Protein AF-A0AAQ3W643-F1 (afdb_monomer_lite)

InterPro domains:
  IPR035901 GIY-YIG endonuclease superfamily [G3DSA:3.40.1440.10] (12-88)

Sequence (144 aa):
MPRKGEGGIKIEEKRYRKIYVLELGNKGFKYYVGHTSKTMENIFKEHLQGGRALTKNNQPIRIVEVSEIGLTGRAEADKLTTNKVIECMGEYGIENVRGGRFTSLNKSYHLQDVAYSIDYSKELDNNMAFLAPQLEKIRKQGRI

Foldseek 3Di:
DDDPDDPPDPPFQWAWKKWWWFAWPPPFAGIEIEMDRDDPVVVLVCLQVLVDVQSVVIHTPDIPDMGTPGTDGPVVRLVVSVVVQLVVCLVPNQRHYAYRPLHDPDSLVSLVVLVVVCVVVVVVVDDNVSNVVRNVVCVVVVSD

Secondary structure (DSSP, 8-state):
--------------EEEEEEEEEE--SS-SEEEEEESS-HHHHHHHHHTT-STTTTTS-EEEEEEEEEEEEE-HHHHHHHHHHHHHHHHHHH-TTTEEETTB--SSHHHHHHHHHHHHHHHHTTT-TTGGGHHHHHHHHHTT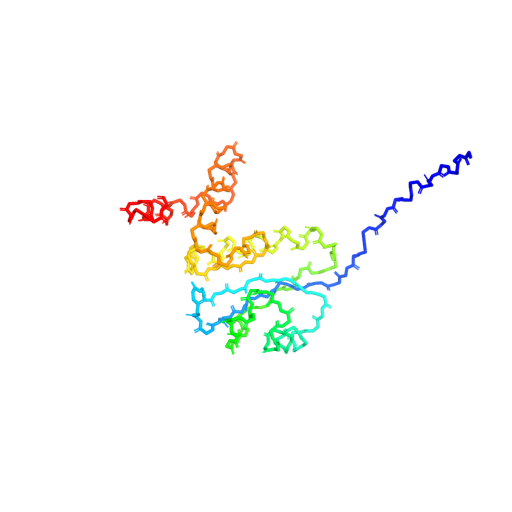--

Radius of gyration: 17.51 Å; chains: 1; bounding box: 54×44×39 Å

Structure (mmCIF, N/CA/C/O backbone):
data_AF-A0AAQ3W643-F1
#
_entry.id   AF-A0AAQ3W643-F1
#
loop_
_atom_site.group_PDB
_atom_site.id
_atom_site.type_symbol
_atom_site.label_atom_id
_atom_site.label_alt_id
_atom_site.label_comp_id
_atom_site.label_asym_id
_atom_site.label_entity_id
_atom_site.label_seq_id
_atom_site.pdbx_PDB_ins_code
_atom_site.Cartn_x
_atom_site.Cartn_y
_atom_site.Cartn_z
_atom_site.occupancy
_atom_site.B_iso_or_equiv
_atom_site.auth_seq_id
_atom_site.auth_comp_id
_atom_site.auth_asym_id
_atom_site.auth_atom_id
_atom_site.pdbx_PDB_model_num
ATOM 1 N N . MET A 1 1 ? 38.024 30.155 -8.892 1.00 38.09 1 MET A N 1
ATOM 2 C CA . MET A 1 1 ? 37.037 30.738 -9.829 1.00 38.09 1 MET A CA 1
ATOM 3 C C . MET A 1 1 ? 36.207 29.613 -10.439 1.00 38.09 1 MET A C 1
ATOM 5 O O . MET A 1 1 ? 36.781 28.568 -10.727 1.00 38.09 1 MET A O 1
ATOM 9 N N . PRO A 1 2 ? 34.875 29.760 -10.522 1.00 41.03 2 PRO A N 1
ATOM 10 C CA . PRO A 1 2 ? 33.945 28.640 -10.642 1.00 41.03 2 PRO A CA 1
ATOM 11 C C . PRO A 1 2 ? 33.830 28.142 -12.088 1.00 41.03 2 PRO A C 1
ATOM 13 O O . PRO A 1 2 ? 33.704 28.943 -13.012 1.00 41.03 2 PRO A O 1
ATOM 16 N N . ARG A 1 3 ? 33.790 26.818 -12.283 1.00 44.19 3 ARG A N 1
ATOM 17 C CA . ARG A 1 3 ? 33.176 26.232 -13.481 1.00 44.19 3 ARG A CA 1
ATOM 18 C C . ARG A 1 3 ? 31.682 26.121 -13.196 1.00 44.19 3 ARG A C 1
ATOM 20 O O . ARG A 1 3 ? 31.286 25.408 -12.278 1.00 44.19 3 ARG A O 1
ATOM 27 N N . LYS A 1 4 ? 30.874 26.897 -13.926 1.00 45.94 4 LYS A N 1
ATOM 28 C CA . LYS A 1 4 ? 29.411 26.802 -13.898 1.00 45.94 4 LYS A CA 1
ATOM 29 C C . LYS A 1 4 ? 29.031 25.354 -14.206 1.00 45.94 4 LYS A C 1
ATOM 31 O O . LYS A 1 4 ? 29.404 24.840 -15.255 1.00 45.94 4 LYS A O 1
ATOM 36 N N . GLY A 1 5 ? 28.345 24.713 -13.262 1.00 46.62 5 GLY A N 1
ATOM 37 C CA . GLY A 1 5 ? 27.749 23.404 -13.464 1.00 46.62 5 GLY A CA 1
ATOM 38 C C . GLY A 1 5 ? 26.755 23.489 -14.611 1.00 46.62 5 GLY A C 1
ATOM 39 O O . GLY A 1 5 ? 25.827 24.297 -14.577 1.00 46.62 5 GLY A O 1
ATOM 40 N N . GLU A 1 6 ? 26.985 22.681 -15.636 1.00 51.09 6 GLU A N 1
ATOM 41 C CA . GLU A 1 6 ? 25.998 22.426 -16.668 1.00 51.09 6 GLU A CA 1
ATOM 42 C C . GLU A 1 6 ? 24.776 21.816 -15.980 1.00 51.09 6 GLU A C 1
ATOM 44 O O . GLU A 1 6 ? 24.829 20.721 -15.414 1.00 51.09 6 GLU A O 1
ATOM 49 N N . GLY A 1 7 ? 23.680 22.574 -15.973 1.00 53.69 7 GLY A N 1
ATOM 50 C CA . GLY A 1 7 ? 22.357 22.084 -15.625 1.00 53.69 7 GLY A CA 1
ATOM 51 C C . GLY A 1 7 ? 21.921 21.075 -16.677 1.00 53.69 7 GLY A C 1
ATOM 52 O O . GLY A 1 7 ? 21.145 21.398 -17.570 1.00 53.69 7 GLY A O 1
ATOM 53 N N . GLY A 1 8 ? 22.460 19.860 -16.599 1.00 52.31 8 GLY A N 1
ATOM 54 C CA . GLY A 1 8 ? 21.987 18.740 -17.390 1.00 52.31 8 GLY A CA 1
ATOM 55 C C . GLY A 1 8 ? 20.537 18.466 -17.015 1.00 52.31 8 GLY A C 1
ATOM 56 O O . GLY A 1 8 ? 20.223 18.242 -15.844 1.00 52.31 8 GLY A O 1
ATOM 57 N N . ILE A 1 9 ? 19.649 18.492 -18.006 1.00 61.53 9 ILE A N 1
ATOM 58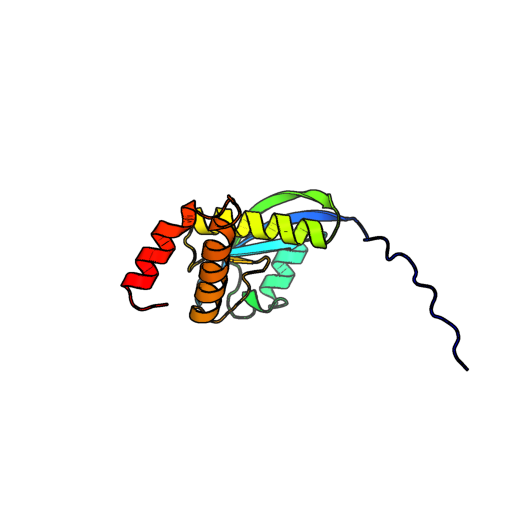 C CA . ILE A 1 9 ? 18.285 17.989 -17.862 1.00 61.53 9 ILE A CA 1
ATOM 59 C C . ILE A 1 9 ? 18.414 16.541 -17.377 1.00 61.53 9 ILE A C 1
ATOM 61 O O . ILE A 1 9 ? 18.875 15.672 -18.117 1.00 61.53 9 ILE A O 1
ATOM 65 N N . LYS A 1 10 ? 18.048 16.268 -16.119 1.00 61.59 10 LYS A N 1
ATOM 66 C CA . LYS A 1 10 ? 17.911 14.891 -15.637 1.00 61.59 10 LYS A CA 1
ATOM 67 C C . LYS A 1 10 ? 16.730 14.277 -16.376 1.00 61.59 10 LYS A C 1
ATOM 69 O O . LYS A 1 10 ? 15.583 14.500 -16.001 1.00 61.59 10 LYS A O 1
ATOM 74 N N . ILE A 1 11 ? 17.017 13.529 -17.436 1.00 67.38 11 ILE A N 1
ATOM 75 C CA . ILE A 1 11 ? 16.021 12.696 -18.104 1.00 67.38 11 ILE A CA 1
ATOM 76 C C . ILE A 1 11 ? 15.553 11.671 -17.066 1.00 67.38 11 ILE A C 1
ATOM 78 O O . ILE A 1 11 ? 16.357 10.893 -16.548 1.00 67.38 11 ILE A O 1
ATOM 82 N N . GLU A 1 12 ? 14.271 11.711 -16.704 1.00 74.25 12 GLU A N 1
ATOM 83 C CA . GLU A 1 12 ? 13.709 10.751 -15.759 1.00 74.25 12 GLU A CA 1
ATOM 84 C C . GLU A 1 12 ? 13.708 9.357 -16.404 1.00 74.25 12 GLU A C 1
ATOM 86 O O . GLU A 1 12 ? 13.040 9.118 -17.412 1.00 74.25 12 GLU A O 1
ATOM 91 N N . GLU A 1 13 ? 14.482 8.432 -15.834 1.00 87.50 13 GLU A N 1
ATOM 92 C CA . GLU A 1 13 ? 14.583 7.064 -16.334 1.00 87.50 13 GLU A CA 1
ATOM 93 C C . GLU A 1 13 ? 13.240 6.334 -16.161 1.00 87.50 13 GLU A C 1
ATOM 95 O O . GLU A 1 13 ? 12.791 6.056 -15.040 1.00 87.50 13 GLU A O 1
ATOM 100 N N . LYS A 1 14 ? 12.593 6.002 -17.283 1.00 93.94 14 LYS A N 1
ATOM 101 C CA . LYS A 1 14 ? 11.364 5.204 -17.292 1.00 93.94 14 LYS A CA 1
ATOM 102 C C . LYS A 1 14 ? 11.691 3.718 -17.213 1.00 93.94 14 LYS A C 1
ATOM 104 O O . LYS A 1 14 ? 12.629 3.241 -17.844 1.00 93.94 14 LYS A O 1
ATOM 109 N N . ARG A 1 15 ? 10.879 2.970 -16.467 1.00 95.38 15 ARG A N 1
ATOM 110 C CA . ARG A 1 15 ? 10.952 1.503 -16.386 1.00 95.38 15 ARG A CA 1
ATOM 111 C C . ARG A 1 15 ? 9.551 0.917 -16.431 1.00 95.38 15 ARG A C 1
ATOM 113 O O . ARG A 1 15 ? 8.606 1.583 -16.016 1.00 95.38 15 ARG A O 1
ATOM 120 N N . TYR A 1 16 ? 9.421 -0.321 -16.899 1.00 96.62 16 TYR A N 1
ATOM 121 C CA . TYR A 1 16 ? 8.192 -1.078 -16.675 1.00 96.62 16 TYR A CA 1
ATOM 122 C C . TYR A 1 16 ? 8.010 -1.279 -15.176 1.00 96.62 16 TYR A C 1
ATOM 124 O O . TYR A 1 16 ? 8.934 -1.726 -14.487 1.00 96.62 16 TYR A O 1
ATOM 132 N N . ARG A 1 17 ? 6.851 -0.870 -14.663 1.00 97.25 17 ARG A N 1
ATOM 133 C CA . ARG A 1 17 ? 6.544 -0.909 -13.237 1.00 97.25 17 ARG A CA 1
ATOM 134 C C . ARG A 1 17 ? 5.201 -1.567 -12.975 1.00 97.25 17 ARG A C 1
ATOM 136 O O . ARG A 1 17 ? 4.306 -1.561 -13.816 1.00 97.25 17 ARG A O 1
ATOM 143 N N . LYS A 1 18 ? 5.078 -2.076 -11.755 1.00 97.44 18 LYS A N 1
ATOM 144 C CA . LYS A 1 18 ? 3.873 -2.690 -11.199 1.00 97.44 18 LYS A CA 1
ATOM 145 C C . LYS A 1 18 ? 3.573 -2.061 -9.858 1.00 97.44 18 LYS A C 1
ATOM 147 O O . LYS A 1 18 ? 4.509 -1.783 -9.105 1.00 97.44 18 LYS A O 1
ATOM 152 N N . ILE A 1 19 ? 2.299 -1.892 -9.551 1.00 98.00 19 ILE A N 1
ATOM 153 C CA . ILE A 1 19 ? 1.810 -1.659 -8.196 1.00 98.00 19 ILE A CA 1
ATOM 154 C C . ILE A 1 19 ? 1.430 -3.012 -7.604 1.00 98.00 19 ILE A C 1
ATOM 156 O O . ILE A 1 19 ? 0.937 -3.886 -8.309 1.00 98.00 19 ILE A O 1
ATOM 160 N N . TYR A 1 20 ? 1.680 -3.200 -6.317 1.00 97.31 20 TYR A N 1
ATOM 161 C CA . TYR A 1 20 ? 1.319 -4.410 -5.597 1.00 97.31 20 TYR A CA 1
ATOM 162 C C . TYR A 1 20 ? 0.734 -4.079 -4.230 1.00 97.31 20 TYR A C 1
ATOM 164 O O . TYR A 1 20 ? 1.093 -3.071 -3.613 1.00 97.31 20 TYR A O 1
ATOM 172 N N . VAL A 1 21 ? -0.129 -4.971 -3.749 1.00 97.25 21 VAL A N 1
ATOM 173 C CA . VAL A 1 21 ? -0.723 -4.929 -2.412 1.00 97.25 21 VAL A CA 1
ATOM 174 C C . VAL A 1 21 ? -0.277 -6.171 -1.649 1.00 97.25 21 VAL A C 1
ATOM 176 O O . VAL A 1 21 ? -0.456 -7.294 -2.119 1.00 97.25 21 VAL A O 1
ATOM 179 N N . LEU A 1 22 ? 0.319 -5.980 -0.475 1.00 95.44 22 LEU A N 1
ATOM 180 C CA . LEU A 1 22 ? 0.690 -7.051 0.449 1.00 95.44 22 LEU A CA 1
ATOM 181 C C . LEU A 1 22 ? -0.275 -7.072 1.628 1.00 95.44 22 LEU A C 1
ATOM 183 O O . LEU A 1 22 ? -0.540 -6.026 2.218 1.00 95.44 22 LEU A O 1
ATOM 187 N N . GLU A 1 23 ? -0.720 -8.263 2.014 1.00 95.25 23 GLU A N 1
ATOM 188 C CA . GLU A 1 23 ? -1.331 -8.504 3.320 1.00 95.25 23 GLU A CA 1
ATOM 189 C C . GLU A 1 23 ? -0.223 -8.826 4.324 1.00 95.25 23 GLU A C 1
ATOM 191 O O . GLU A 1 23 ? 0.689 -9.595 4.019 1.00 95.25 23 GLU A O 1
ATOM 196 N N . LEU A 1 24 ? -0.280 -8.230 5.510 1.00 92.50 24 LEU A N 1
ATOM 197 C CA . LEU A 1 24 ? 0.730 -8.338 6.557 1.00 92.50 24 LEU A CA 1
ATOM 198 C C . LEU A 1 24 ? 0.177 -9.044 7.799 1.00 92.50 24 LEU A C 1
ATOM 200 O O . LEU A 1 24 ? -1.025 -9.034 8.051 1.00 92.50 24 LEU A O 1
ATOM 204 N N . GLY A 1 25 ? 1.081 -9.553 8.639 1.00 85.81 25 GLY A N 1
ATOM 205 C CA . GLY A 1 25 ? 0.796 -10.216 9.924 1.00 85.81 25 GLY A CA 1
ATOM 206 C C . GLY A 1 25 ? 0.047 -9.391 10.984 1.00 85.81 25 GLY A C 1
ATOM 207 O O . GLY A 1 25 ? -0.191 -9.887 12.080 1.00 85.81 25 GLY A O 1
ATOM 208 N N . ASN A 1 26 ? -0.332 -8.149 10.676 1.00 70.88 26 ASN A N 1
ATOM 209 C CA . ASN A 1 26 ? -1.147 -7.260 11.499 1.00 70.88 26 ASN A CA 1
ATOM 210 C C . ASN A 1 26 ? -0.527 -6.827 12.844 1.00 70.88 26 ASN A C 1
ATOM 212 O O . ASN A 1 26 ? -1.194 -6.804 13.879 1.00 70.88 26 ASN A O 1
ATOM 216 N N . LYS A 1 27 ? 0.734 -6.381 12.838 1.00 78.50 27 LYS A N 1
ATOM 217 C CA . LYS A 1 27 ? 1.331 -5.632 13.965 1.00 78.50 27 LYS A CA 1
ATOM 218 C C . LYS A 1 27 ? 1.108 -4.121 13.818 1.00 78.50 27 LYS A C 1
ATOM 220 O O . LYS A 1 27 ? 2.050 -3.344 13.698 1.00 78.50 27 LYS A O 1
ATOM 225 N N . GLY A 1 28 ? -0.164 -3.718 13.784 1.00 84.50 28 GLY A N 1
ATOM 226 C CA . GLY A 1 28 ? -0.612 -2.318 13.733 1.00 84.50 28 GLY A CA 1
ATOM 227 C C . GLY A 1 28 ? -1.332 -1.928 12.440 1.00 84.50 28 GLY A C 1
ATOM 228 O O . GLY A 1 28 ? -2.225 -1.085 12.476 1.00 84.50 28 GLY A O 1
ATOM 229 N N . PHE A 1 29 ? -0.986 -2.558 11.316 1.00 91.31 29 PHE A N 1
ATOM 230 C CA . PHE A 1 29 ? -1.697 -2.403 10.051 1.00 91.31 29 PHE A CA 1
ATOM 231 C C . PHE A 1 29 ? -1.678 -3.669 9.215 1.00 91.31 29 PHE A C 1
ATOM 233 O O . PHE A 1 29 ? -0.806 -4.520 9.394 1.00 91.31 29 PHE A O 1
ATOM 240 N N . LYS A 1 30 ? -2.644 -3.794 8.307 1.00 94.31 30 LYS A N 1
ATOM 241 C CA . LYS A 1 30 ? -2.898 -5.044 7.586 1.00 94.31 30 LYS A CA 1
ATOM 242 C C . LYS A 1 30 ? -2.400 -5.032 6.154 1.00 94.31 30 LYS A C 1
ATOM 244 O O . LYS A 1 30 ? -2.026 -6.088 5.666 1.00 94.31 30 LYS A O 1
ATOM 249 N N . TYR A 1 31 ? -2.356 -3.872 5.505 1.00 95.81 31 TYR A N 1
ATOM 250 C CA . TYR A 1 31 ? -2.050 -3.791 4.083 1.00 95.81 31 TYR A CA 1
ATOM 251 C C . TYR A 1 31 ? -0.941 -2.791 3.784 1.00 95.81 31 TYR A C 1
ATOM 253 O O . TYR A 1 31 ? -0.929 -1.671 4.302 1.00 95.81 31 TYR A O 1
ATOM 261 N N . TYR A 1 32 ? -0.018 -3.202 2.919 1.00 95.00 32 TYR A N 1
ATOM 262 C CA . TYR A 1 32 ? 1.007 -2.338 2.347 1.00 95.00 32 TYR A CA 1
ATOM 263 C C . TYR A 1 32 ? 0.848 -2.256 0.834 1.00 95.00 32 TYR A C 1
ATOM 265 O O . TYR A 1 32 ? 0.781 -3.287 0.171 1.00 95.00 32 TYR A O 1
ATOM 273 N N . VAL A 1 33 ? 0.851 -1.040 0.294 1.00 96.31 33 VAL A N 1
ATOM 274 C CA . VAL A 1 33 ? 0.821 -0.787 -1.148 1.00 96.31 33 VAL A CA 1
ATOM 275 C C . VAL A 1 33 ? 2.141 -0.155 -1.580 1.00 96.31 33 VAL A C 1
ATOM 277 O O . VAL A 1 33 ? 2.610 0.826 -0.994 1.00 96.31 33 VAL A O 1
ATOM 280 N N . GLY A 1 34 ? 2.751 -0.705 -2.622 1.00 95.06 34 GLY A N 1
ATOM 281 C CA . GLY A 1 34 ? 4.000 -0.193 -3.173 1.00 95.06 34 GLY A CA 1
ATOM 282 C C . GLY A 1 34 ? 4.084 -0.394 -4.675 1.00 95.06 34 GLY A C 1
ATOM 283 O O . GLY A 1 34 ? 3.268 -1.098 -5.261 1.00 95.06 34 GLY A O 1
ATOM 284 N N . HIS A 1 35 ? 5.105 0.195 -5.296 1.00 96.06 35 HIS A N 1
ATOM 285 C CA . HIS A 1 35 ? 5.462 -0.110 -6.680 1.00 96.06 35 HIS A CA 1
ATOM 286 C C . HIS A 1 35 ? 6.891 -0.617 -6.809 1.00 96.06 35 HIS A C 1
ATOM 288 O O . HIS A 1 35 ? 7.735 -0.463 -5.916 1.00 96.06 35 HIS A O 1
ATOM 294 N N . THR A 1 36 ? 7.148 -1.275 -7.932 1.00 95.31 36 THR A N 1
ATOM 295 C CA . THR A 1 36 ? 8.436 -1.878 -8.253 1.00 95.31 36 THR A CA 1
ATOM 296 C C . THR A 1 36 ? 8.645 -1.959 -9.758 1.00 95.31 36 THR A C 1
ATOM 298 O O . THR A 1 36 ? 7.684 -2.028 -10.514 1.00 95.31 36 THR A O 1
ATOM 301 N N . SER A 1 37 ? 9.907 -1.994 -10.180 1.00 95.31 37 SER A N 1
ATOM 302 C CA . SER A 1 37 ? 10.329 -2.444 -11.516 1.00 95.31 37 SER A CA 1
ATOM 303 C C . SER A 1 37 ? 11.002 -3.825 -11.500 1.00 95.31 37 SER A C 1
ATOM 305 O O . SER A 1 37 ? 11.455 -4.309 -12.532 1.00 95.31 37 SER A O 1
ATOM 307 N N . LYS A 1 38 ? 11.111 -4.452 -10.322 1.00 94.12 38 LYS A N 1
ATOM 308 C CA . LYS A 1 38 ? 11.634 -5.812 -10.124 1.00 94.12 38 LYS A CA 1
ATOM 309 C C . LYS A 1 38 ? 10.507 -6.843 -10.232 1.00 94.12 38 LYS A C 1
ATOM 311 O O . LYS A 1 38 ? 9.331 -6.488 -10.173 1.00 94.12 38 LYS A O 1
ATOM 316 N N . THR A 1 39 ? 10.870 -8.123 -10.312 1.00 93.62 39 THR A N 1
ATOM 317 C CA . THR A 1 39 ? 9.897 -9.222 -10.222 1.00 93.62 39 THR A CA 1
ATOM 318 C C . THR A 1 39 ? 9.221 -9.267 -8.850 1.00 93.62 39 THR A C 1
ATOM 320 O O . THR A 1 39 ? 9.758 -8.770 -7.850 1.00 93.62 39 THR A O 1
ATOM 323 N N . MET A 1 40 ? 8.034 -9.873 -8.803 1.00 93.31 40 MET A N 1
ATOM 324 C CA . MET A 1 40 ? 7.265 -9.984 -7.567 1.00 93.31 40 MET A CA 1
ATOM 325 C C . MET A 1 40 ? 7.919 -10.928 -6.557 1.00 93.31 40 MET A C 1
ATOM 327 O O . MET A 1 40 ? 7.857 -10.634 -5.364 1.00 93.31 40 MET A O 1
ATOM 331 N N . GLU A 1 41 ? 8.622 -11.983 -6.995 1.00 91.69 41 GLU A N 1
ATOM 332 C CA . GLU A 1 41 ? 9.355 -12.855 -6.065 1.00 91.69 41 GLU A CA 1
ATOM 333 C C . GLU A 1 41 ? 10.463 -12.085 -5.342 1.00 91.69 41 GLU A C 1
ATOM 335 O O . GLU A 1 41 ? 10.615 -12.204 -4.125 1.00 91.69 41 GLU A O 1
ATOM 340 N N . ASN A 1 42 ? 11.206 -11.245 -6.073 1.00 91.44 42 ASN A N 1
ATOM 341 C CA . ASN A 1 42 ? 12.284 -10.444 -5.497 1.00 91.44 42 ASN A CA 1
ATOM 342 C C . ASN A 1 42 ? 11.753 -9.450 -4.464 1.00 91.44 42 ASN A C 1
ATOM 344 O O . ASN A 1 42 ? 12.310 -9.337 -3.375 1.00 91.44 42 ASN A O 1
ATOM 348 N N . ILE A 1 43 ? 10.650 -8.765 -4.773 1.00 91.25 43 ILE A N 1
ATOM 349 C CA . ILE A 1 43 ? 10.022 -7.835 -3.832 1.00 91.25 43 ILE A CA 1
ATOM 350 C C . ILE A 1 43 ? 9.490 -8.552 -2.599 1.00 91.25 43 ILE A C 1
ATOM 352 O O . ILE A 1 43 ? 9.737 -8.099 -1.481 1.00 91.25 43 ILE A O 1
ATOM 356 N N . PHE A 1 44 ? 8.800 -9.676 -2.774 1.00 89.44 44 PHE A N 1
ATOM 357 C CA . PHE A 1 44 ? 8.274 -10.432 -1.646 1.00 89.44 44 PHE A CA 1
ATOM 358 C C . PHE A 1 44 ? 9.405 -10.914 -0.725 1.00 89.44 44 PHE A C 1
ATOM 360 O O . PHE A 1 44 ? 9.344 -10.716 0.489 1.00 89.44 44 PHE A O 1
ATOM 367 N N . LYS A 1 45 ? 10.494 -11.437 -1.303 1.00 89.38 45 LYS A N 1
ATOM 368 C CA . LYS A 1 45 ? 11.697 -11.844 -0.565 1.00 89.38 45 LYS A CA 1
ATOM 369 C C . LYS A 1 45 ? 12.361 -10.675 0.168 1.00 89.38 45 LYS A C 1
ATOM 371 O O . LYS A 1 45 ? 12.707 -10.821 1.338 1.00 89.38 45 LYS A O 1
ATOM 376 N N . GLU A 1 46 ? 12.499 -9.513 -0.472 1.00 88.56 46 GLU A N 1
ATOM 377 C CA . GLU A 1 46 ? 13.029 -8.297 0.167 1.00 88.56 46 GLU A CA 1
ATOM 378 C C . GLU A 1 46 ? 12.189 -7.880 1.384 1.00 88.56 46 GLU A C 1
ATOM 380 O O . GLU A 1 46 ? 12.734 -7.521 2.430 1.00 88.56 46 GLU A O 1
ATOM 385 N N . HIS A 1 47 ? 10.860 -7.955 1.276 1.00 84.69 47 HIS A N 1
ATOM 386 C CA . HIS A 1 47 ? 9.965 -7.636 2.385 1.00 84.69 47 HIS A CA 1
ATOM 387 C C . HIS A 1 47 ? 10.055 -8.643 3.535 1.00 84.69 47 HIS A C 1
ATOM 389 O O . HIS A 1 47 ? 10.067 -8.214 4.692 1.00 84.69 47 HIS A O 1
ATOM 395 N N . LEU A 1 48 ? 10.161 -9.944 3.237 1.00 83.81 48 LEU A N 1
ATOM 396 C CA . LEU A 1 48 ? 10.356 -11.000 4.240 1.00 83.81 48 LEU A CA 1
ATOM 397 C C . LEU A 1 48 ? 11.664 -10.825 5.021 1.00 83.81 48 LEU A C 1
ATOM 399 O O . LEU A 1 48 ? 11.702 -11.057 6.226 1.00 83.81 48 LEU A O 1
ATOM 403 N N . GLN A 1 49 ? 12.719 -10.357 4.354 1.00 83.38 49 GLN A N 1
ATOM 404 C CA . GLN A 1 49 ? 14.018 -10.072 4.974 1.00 83.38 49 GLN A CA 1
ATOM 405 C C . GLN A 1 49 ? 14.045 -8.748 5.759 1.00 83.38 49 GLN A C 1
ATOM 407 O O . GLN A 1 49 ? 15.080 -8.371 6.304 1.00 83.38 49 GLN A O 1
ATOM 412 N N . GLY A 1 50 ? 12.926 -8.018 5.824 1.00 70.44 50 GLY A N 1
ATOM 413 C CA . GLY A 1 50 ? 12.841 -6.736 6.522 1.00 70.44 50 GLY A CA 1
ATOM 414 C C . GLY A 1 50 ? 13.524 -5.579 5.787 1.00 70.44 50 GLY A C 1
ATOM 415 O O . GLY A 1 50 ? 13.818 -4.556 6.404 1.00 70.44 50 GLY A O 1
ATOM 416 N N . GLY A 1 51 ? 13.746 -5.702 4.473 1.00 64.25 51 GLY A N 1
ATOM 417 C CA . GLY A 1 51 ? 14.443 -4.709 3.645 1.00 64.25 51 GLY A CA 1
ATOM 418 C C . GLY A 1 51 ? 13.712 -3.372 3.470 1.00 64.25 51 GLY A C 1
ATOM 419 O O . GLY A 1 51 ? 14.239 -2.459 2.838 1.00 64.25 51 GLY A O 1
ATOM 420 N N . ARG A 1 52 ? 12.500 -3.222 4.020 1.00 70.44 52 ARG A N 1
ATOM 421 C CA . ARG A 1 52 ? 11.705 -1.987 3.971 1.00 70.44 52 ARG A CA 1
ATOM 422 C C . ARG A 1 52 ? 11.172 -1.641 5.355 1.00 70.44 52 ARG A C 1
ATOM 424 O O . ARG A 1 52 ? 10.638 -2.500 6.053 1.00 70.44 52 ARG A O 1
ATOM 431 N N . ALA A 1 53 ? 11.272 -0.361 5.724 1.00 68.44 53 ALA A N 1
ATOM 432 C CA . ALA A 1 53 ? 10.918 0.142 7.056 1.00 68.44 53 ALA A CA 1
ATOM 433 C C . ALA A 1 53 ? 9.505 -0.272 7.508 1.00 68.44 53 ALA A C 1
ATOM 435 O O . ALA A 1 53 ? 9.309 -0.632 8.665 1.00 68.44 53 ALA A O 1
ATOM 436 N N . LEU A 1 54 ? 8.546 -0.289 6.576 1.00 68.75 54 LEU A N 1
ATOM 437 C CA . LEU A 1 54 ? 7.148 -0.633 6.843 1.00 68.75 54 LEU A CA 1
ATOM 438 C C . LEU A 1 54 ? 6.901 -2.127 7.106 1.00 68.75 54 LEU A C 1
ATOM 440 O O . LEU A 1 54 ? 5.966 -2.455 7.829 1.00 68.75 54 LEU A O 1
ATOM 444 N N . THR A 1 55 ? 7.731 -3.033 6.578 1.00 65.19 55 THR A N 1
ATOM 445 C CA . THR A 1 55 ? 7.558 -4.488 6.774 1.00 65.19 55 THR A CA 1
ATOM 446 C C . THR A 1 55 ? 8.590 -5.111 7.703 1.00 65.19 55 THR A C 1
ATOM 448 O O . THR A 1 55 ? 8.463 -6.280 8.052 1.00 65.19 55 THR A O 1
ATOM 451 N N . LYS A 1 56 ? 9.579 -4.337 8.171 1.00 72.00 56 LYS A N 1
ATOM 452 C CA . LYS A 1 56 ? 10.613 -4.805 9.109 1.00 72.00 56 LYS A CA 1
ATOM 453 C C . LYS A 1 56 ? 10.021 -5.422 10.380 1.00 72.00 56 LYS A C 1
ATOM 455 O O . LYS A 1 56 ? 10.490 -6.458 10.832 1.00 72.00 56 LYS A O 1
ATOM 460 N N . ASN A 1 57 ? 8.963 -4.812 10.912 1.00 73.06 57 ASN A N 1
ATOM 461 C CA . ASN A 1 57 ? 8.278 -5.276 12.122 1.00 73.06 57 ASN A CA 1
ATOM 462 C C . ASN A 1 57 ? 6.907 -5.906 11.832 1.00 73.06 57 ASN A C 1
ATOM 464 O O . ASN A 1 57 ? 6.203 -6.273 12.767 1.00 73.06 57 ASN A O 1
ATOM 468 N N . ASN A 1 58 ? 6.516 -6.018 10.560 1.00 80.81 58 ASN A N 1
ATOM 469 C CA . ASN A 1 58 ? 5.209 -6.512 10.135 1.00 80.81 58 ASN A CA 1
ATOM 470 C C . ASN A 1 58 ? 5.370 -7.277 8.814 1.00 80.81 58 ASN A C 1
ATOM 472 O O . ASN A 1 58 ? 5.272 -6.702 7.729 1.00 80.81 58 ASN A O 1
ATOM 476 N N . GLN A 1 59 ? 5.721 -8.559 8.923 1.00 85.25 59 GLN A N 1
ATOM 477 C CA . GLN A 1 59 ? 6.065 -9.388 7.770 1.00 85.25 59 GLN A CA 1
ATOM 478 C C . GLN A 1 59 ? 4.852 -9.611 6.857 1.00 85.25 59 GLN A C 1
ATOM 480 O O . GLN A 1 59 ? 3.727 -9.738 7.356 1.00 85.25 59 GLN A O 1
ATOM 485 N N . PRO A 1 60 ? 5.063 -9.668 5.532 1.00 90.12 60 PRO A N 1
ATOM 486 C CA . PRO A 1 60 ? 4.002 -10.009 4.604 1.00 90.12 60 PRO A CA 1
ATOM 487 C C . PRO A 1 60 ? 3.597 -11.479 4.743 1.00 90.12 60 PRO A C 1
ATOM 489 O O . PRO A 1 60 ? 4.443 -12.361 4.857 1.00 90.12 60 PRO A O 1
ATOM 492 N N . ILE A 1 61 ? 2.291 -11.722 4.700 1.00 92.25 61 ILE A N 1
ATOM 493 C CA . ILE A 1 61 ? 1.678 -13.048 4.620 1.00 9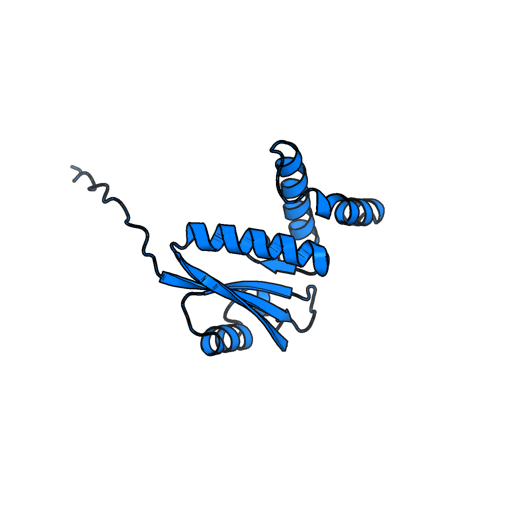2.25 61 ILE A CA 1
ATOM 494 C C . ILE A 1 61 ? 1.610 -13.481 3.154 1.00 92.25 61 ILE A C 1
ATOM 496 O O . ILE A 1 61 ? 2.016 -14.588 2.811 1.00 92.25 61 ILE A O 1
ATOM 500 N N . ARG A 1 62 ? 1.094 -12.607 2.279 1.00 93.31 62 ARG A N 1
ATOM 501 C CA . ARG A 1 62 ? 0.897 -12.892 0.851 1.00 93.31 62 ARG A CA 1
ATOM 502 C C . ARG A 1 62 ? 0.773 -11.619 0.018 1.00 93.31 62 ARG A C 1
ATOM 504 O O . ARG A 1 62 ? 0.538 -10.532 0.547 1.00 93.31 62 ARG A O 1
ATOM 511 N N . ILE A 1 63 ? 0.899 -11.780 -1.295 1.00 95.75 63 ILE A N 1
ATOM 512 C CA . ILE A 1 63 ? 0.522 -10.765 -2.281 1.00 95.75 63 ILE A CA 1
ATOM 513 C C . ILE A 1 63 ? -0.989 -10.890 -2.515 1.00 95.75 63 ILE A C 1
ATOM 515 O O . ILE A 1 63 ? -1.476 -11.979 -2.811 1.00 95.75 63 ILE A O 1
ATOM 519 N N . VAL A 1 64 ? -1.719 -9.791 -2.344 1.00 96.69 64 VAL A N 1
ATOM 520 C CA . VAL A 1 64 ? -3.176 -9.714 -2.550 1.00 96.69 64 VAL A CA 1
ATOM 521 C C . VAL A 1 64 ? -3.494 -9.327 -3.987 1.00 96.69 64 VAL A C 1
ATOM 523 O O . VAL A 1 64 ? -4.380 -9.907 -4.601 1.00 96.69 64 VAL A O 1
ATOM 526 N N . GLU A 1 65 ? -2.747 -8.366 -4.528 1.00 96.94 65 GLU A N 1
ATOM 527 C CA . GLU A 1 65 ? -2.981 -7.821 -5.862 1.00 96.94 65 GLU A CA 1
ATOM 528 C C . GLU A 1 65 ? -1.659 -7.391 -6.500 1.00 96.94 65 GLU A C 1
ATOM 530 O O . GLU A 1 65 ? -0.741 -6.935 -5.808 1.00 96.94 65 GLU A O 1
ATOM 535 N N . VAL A 1 66 ? -1.585 -7.506 -7.827 1.00 97.38 66 VAL A N 1
ATOM 536 C CA . VAL A 1 66 ? -0.547 -6.903 -8.664 1.00 97.38 66 VAL A CA 1
ATOM 537 C C . VAL A 1 66 ? -1.213 -6.274 -9.882 1.00 97.38 66 VAL A C 1
ATOM 539 O O . VAL A 1 66 ? -1.959 -6.945 -10.588 1.00 97.38 66 VAL A O 1
ATOM 542 N N . SER A 1 67 ? -0.897 -5.009 -10.140 1.00 96.69 67 SER A N 1
ATOM 543 C CA . SER A 1 67 ? -1.424 -4.221 -11.252 1.00 96.69 67 SER A CA 1
ATOM 544 C C . SER A 1 67 ? -0.267 -3.637 -12.064 1.00 96.69 67 SER A C 1
ATOM 546 O O . SER A 1 67 ? 0.580 -2.916 -11.533 1.00 96.69 67 SER A O 1
ATOM 548 N N . GLU A 1 68 ? -0.197 -3.965 -13.353 1.00 96.56 68 GLU A N 1
ATOM 549 C CA . GLU A 1 68 ? 0.795 -3.399 -14.276 1.0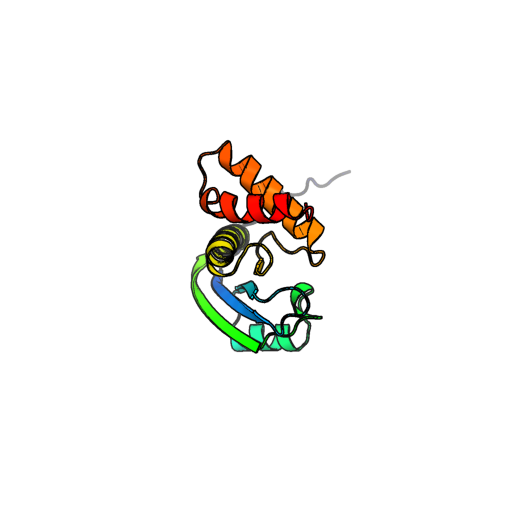0 96.56 68 GLU A CA 1
ATOM 550 C C . GLU A 1 68 ? 0.478 -1.918 -14.534 1.00 96.56 68 GLU A C 1
ATOM 552 O O . GLU A 1 68 ? -0.646 -1.582 -14.895 1.00 96.56 68 GLU A O 1
ATOM 557 N N . ILE A 1 69 ? 1.467 -1.029 -14.389 1.00 96.25 69 ILE A N 1
ATOM 558 C CA . ILE A 1 69 ? 1.319 0.412 -14.691 1.00 96.25 69 ILE A CA 1
ATOM 559 C C . ILE A 1 69 ? 2.166 0.855 -15.892 1.00 96.25 69 ILE A C 1
ATOM 561 O O . ILE A 1 69 ? 2.290 2.045 -16.179 1.00 96.25 69 ILE A O 1
ATOM 565 N N . GLY A 1 70 ? 2.751 -0.111 -16.605 1.00 95.44 70 GLY A N 1
ATOM 566 C CA . GLY A 1 70 ? 3.481 0.112 -17.848 1.00 95.44 70 GLY A CA 1
ATOM 567 C C . GLY A 1 70 ? 4.822 0.830 -17.677 1.00 95.44 70 GLY A C 1
ATOM 568 O O . GLY A 1 70 ? 5.410 0.876 -16.592 1.00 95.44 70 GLY A O 1
ATOM 569 N N . LEU A 1 71 ? 5.339 1.345 -18.795 1.00 96.75 71 LEU A N 1
ATOM 570 C CA . LEU A 1 71 ? 6.608 2.068 -18.867 1.00 96.75 71 LEU A CA 1
ATOM 571 C C . LEU A 1 71 ? 6.442 3.484 -18.303 1.00 96.75 71 LEU A C 1
ATOM 573 O O . LEU A 1 71 ? 5.956 4.383 -18.988 1.00 96.75 71 LEU A O 1
ATOM 577 N N . THR A 1 72 ? 6.881 3.699 -17.064 1.00 95.44 72 THR A N 1
ATOM 578 C CA . THR A 1 72 ? 6.668 4.976 -16.377 1.00 95.44 72 THR A CA 1
ATOM 579 C C . THR A 1 72 ? 7.843 5.408 -15.496 1.00 95.44 72 THR A C 1
ATOM 581 O O . THR A 1 72 ? 8.716 4.613 -15.115 1.00 95.44 72 THR A O 1
ATOM 584 N N . GLY A 1 73 ? 7.884 6.712 -15.220 1.00 94.81 73 GLY A N 1
ATOM 585 C CA . GLY A 1 73 ? 8.840 7.346 -14.316 1.00 94.81 73 GLY A CA 1
ATOM 586 C C . GLY A 1 73 ? 8.573 6.974 -12.859 1.00 94.81 73 GLY A C 1
ATOM 587 O O . GLY A 1 73 ? 7.566 6.349 -12.519 1.00 94.81 73 GLY A O 1
ATOM 588 N N . ARG A 1 74 ? 9.493 7.340 -11.967 1.00 92.62 74 ARG A N 1
ATOM 589 C CA . ARG A 1 74 ? 9.315 7.082 -10.535 1.00 92.62 74 ARG A CA 1
ATOM 590 C C . ARG A 1 74 ? 8.262 8.010 -9.938 1.00 92.62 74 ARG A C 1
ATOM 592 O O . ARG A 1 74 ? 7.424 7.523 -9.189 1.00 92.62 74 ARG A O 1
ATOM 599 N N . ALA A 1 75 ? 8.285 9.293 -10.298 1.00 92.25 75 ALA A N 1
ATOM 600 C CA . ALA A 1 75 ? 7.354 10.276 -9.752 1.00 92.25 75 ALA A CA 1
ATOM 601 C C . ALA A 1 75 ? 5.900 9.941 -10.115 1.00 92.25 75 ALA A C 1
ATOM 603 O O . ALA A 1 75 ? 5.007 10.015 -9.275 1.00 92.25 75 ALA A O 1
ATOM 604 N N . GLU A 1 76 ? 5.670 9.511 -11.354 1.00 93.62 76 GLU A N 1
ATOM 605 C CA . GLU A 1 76 ? 4.341 9.100 -11.803 1.00 93.62 76 GLU A CA 1
ATOM 606 C C . GLU A 1 76 ? 3.888 7.794 -11.132 1.00 93.62 76 GLU A C 1
ATOM 608 O O . GLU A 1 76 ? 2.760 7.699 -10.653 1.00 93.62 76 GLU A O 1
ATOM 613 N N . ALA A 1 77 ? 4.786 6.814 -10.984 1.00 95.06 77 ALA A N 1
ATOM 614 C CA . ALA A 1 77 ? 4.488 5.600 -10.227 1.00 95.06 77 ALA A CA 1
ATOM 615 C C . ALA A 1 77 ? 4.146 5.883 -8.753 1.00 95.06 77 ALA A C 1
ATOM 617 O O . ALA A 1 77 ? 3.254 5.235 -8.206 1.00 95.06 77 ALA A O 1
ATOM 618 N N . ASP A 1 78 ? 4.808 6.852 -8.111 1.00 94.19 78 ASP A N 1
ATOM 619 C CA . ASP A 1 78 ? 4.508 7.269 -6.734 1.00 94.19 78 ASP A CA 1
ATOM 620 C C . ASP A 1 78 ? 3.088 7.864 -6.617 1.00 94.19 78 ASP A C 1
ATOM 622 O O . ASP A 1 78 ? 2.365 7.562 -5.658 1.00 94.19 78 ASP A O 1
ATOM 626 N N . LYS A 1 79 ? 2.644 8.647 -7.614 1.00 92.44 79 LYS A N 1
ATOM 627 C CA . LYS A 1 79 ? 1.269 9.177 -7.681 1.00 92.44 79 LYS A CA 1
ATOM 628 C C . LYS A 1 79 ? 0.240 8.064 -7.864 1.00 92.44 79 LYS A C 1
ATOM 630 O O . LYS A 1 79 ? -0.686 7.961 -7.063 1.00 92.44 79 LYS A O 1
ATOM 635 N N . LEU A 1 80 ? 0.438 7.193 -8.856 1.00 94.75 80 LEU A N 1
ATOM 636 C CA . LEU A 1 80 ? -0.455 6.057 -9.118 1.00 94.75 80 LEU A CA 1
ATOM 637 C C . LEU A 1 80 ? -0.551 5.124 -7.900 1.00 94.75 80 LEU A C 1
ATOM 639 O O . LEU A 1 80 ? -1.635 4.683 -7.529 1.00 94.75 80 LEU A O 1
ATOM 643 N N . THR A 1 81 ? 0.570 4.888 -7.214 1.00 95.75 81 THR A N 1
ATOM 644 C CA . THR A 1 81 ? 0.599 4.112 -5.964 1.00 95.75 81 THR A CA 1
ATOM 645 C C . THR A 1 81 ? -0.203 4.794 -4.864 1.00 95.75 81 THR A C 1
ATOM 647 O O . THR A 1 81 ? -0.921 4.124 -4.130 1.00 95.75 81 THR A O 1
ATOM 650 N N . THR A 1 82 ? -0.106 6.120 -4.740 1.00 94.31 82 THR A N 1
ATOM 651 C CA . THR A 1 82 ? -0.890 6.875 -3.753 1.00 94.31 82 THR A CA 1
ATOM 652 C C . THR A 1 82 ? -2.390 6.765 -4.034 1.00 94.31 82 THR A C 1
ATOM 654 O O . THR A 1 82 ? -3.152 6.557 -3.096 1.00 94.31 82 THR A O 1
ATOM 657 N N . ASN A 1 83 ? -2.812 6.796 -5.301 1.00 92.38 83 ASN A N 1
ATOM 658 C CA . ASN A 1 83 ? -4.211 6.552 -5.672 1.00 92.38 83 ASN A CA 1
ATOM 659 C C . ASN A 1 83 ? -4.658 5.140 -5.276 1.00 92.38 83 ASN A C 1
ATOM 661 O O . ASN A 1 83 ? -5.689 4.985 -4.625 1.00 92.38 83 ASN A O 1
ATOM 665 N N . LYS A 1 84 ? -3.831 4.123 -5.543 1.00 95.38 84 LYS A N 1
ATOM 666 C CA . LYS A 1 84 ? -4.141 2.750 -5.126 1.00 95.38 84 LYS A CA 1
ATOM 667 C C . LYS A 1 84 ? -4.244 2.601 -3.603 1.00 95.38 84 LYS A C 1
ATOM 669 O O . LYS A 1 84 ? -5.092 1.867 -3.109 1.00 95.38 84 LYS A O 1
ATOM 674 N N . VAL A 1 85 ? -3.412 3.313 -2.837 1.00 95.94 85 VAL A N 1
ATOM 675 C CA . VAL A 1 85 ? -3.523 3.355 -1.366 1.00 95.94 85 VAL A CA 1
ATOM 676 C C . VAL A 1 85 ? -4.886 3.891 -0.940 1.00 95.94 85 VAL A C 1
ATOM 678 O O . VAL A 1 85 ? -5.512 3.300 -0.067 1.00 95.94 85 VAL A O 1
ATOM 681 N N . ILE A 1 86 ? -5.341 4.986 -1.550 1.00 93.56 86 ILE A N 1
ATOM 682 C CA . ILE A 1 86 ? -6.627 5.629 -1.251 1.00 93.56 86 ILE A CA 1
ATOM 683 C C . ILE A 1 86 ? -7.791 4.676 -1.554 1.00 93.56 86 ILE A C 1
ATOM 685 O O . ILE A 1 86 ? -8.680 4.516 -0.719 1.00 93.56 86 ILE A O 1
ATOM 689 N N . GLU A 1 87 ? -7.758 3.991 -2.698 1.00 93.56 87 GLU A N 1
ATOM 690 C CA . GLU A 1 87 ? -8.737 2.952 -3.047 1.00 93.56 87 GLU A CA 1
ATOM 691 C C . GLU A 1 87 ? -8.774 1.844 -1.984 1.00 93.56 87 GLU A C 1
ATOM 693 O O . GLU A 1 87 ? -9.827 1.557 -1.411 1.00 93.5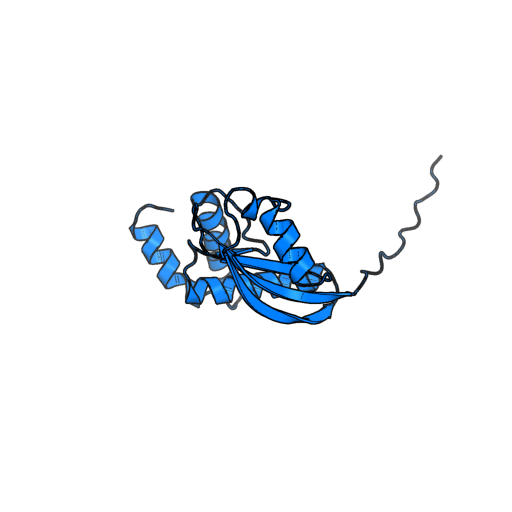6 87 GLU A O 1
ATOM 698 N N . CYS A 1 88 ? -7.609 1.289 -1.631 1.00 96.19 88 CYS A N 1
ATOM 699 C CA . CYS A 1 88 ? -7.504 0.266 -0.593 1.00 96.19 88 CYS A CA 1
ATOM 700 C C . CYS A 1 88 ? -7.962 0.773 0.785 1.00 96.19 88 CYS A C 1
ATOM 702 O O . CYS A 1 88 ? -8.493 -0.005 1.573 1.00 96.19 88 CYS A O 1
ATOM 704 N N . MET A 1 89 ? -7.769 2.054 1.120 1.00 96.00 89 MET A N 1
ATOM 705 C CA . MET A 1 89 ? -8.301 2.644 2.357 1.00 96.00 89 MET A CA 1
ATOM 706 C C . MET A 1 89 ? -9.833 2.675 2.362 1.00 96.00 89 MET A C 1
ATOM 708 O O . MET A 1 89 ? -10.444 2.516 3.421 1.00 96.00 89 MET A O 1
ATOM 712 N N . GLY A 1 90 ? -10.455 2.844 1.195 1.00 93.81 90 GLY A N 1
ATOM 713 C CA . GLY A 1 90 ? -11.899 2.719 1.024 1.00 93.81 90 GLY A CA 1
ATOM 714 C C . GLY A 1 90 ? -12.411 1.350 1.418 1.00 93.81 90 GLY A C 1
ATOM 715 O O . GLY A 1 90 ? -13.356 1.243 2.195 1.00 93.81 90 GLY A O 1
ATOM 716 N N . GLU A 1 91 ? -11.737 0.320 0.919 1.00 95.25 91 GLU A N 1
ATOM 717 C CA . GLU A 1 91 ? -12.129 -1.075 1.098 1.00 95.25 91 GLU A CA 1
ATOM 718 C C . GLU A 1 91 ? -11.759 -1.626 2.484 1.00 95.25 91 GLU A C 1
ATOM 720 O O . GLU A 1 91 ? -12.569 -2.267 3.153 1.00 95.25 91 GLU A O 1
ATOM 725 N N . TYR A 1 92 ? -10.537 -1.360 2.949 1.00 95.38 92 TYR A N 1
ATOM 726 C CA . TYR A 1 92 ? -9.963 -1.998 4.138 1.00 95.38 92 TYR A CA 1
ATOM 727 C C . TYR A 1 92 ? -9.886 -1.092 5.368 1.00 95.38 92 TYR A C 1
ATOM 729 O O . TYR A 1 92 ? -9.565 -1.562 6.466 1.00 95.38 92 TYR A O 1
ATOM 737 N N . GLY A 1 93 ? -10.177 0.196 5.210 1.00 95.25 93 GLY A N 1
ATOM 738 C CA . GLY A 1 93 ? -10.163 1.194 6.270 1.00 95.25 93 GLY A CA 1
ATOM 739 C C . GLY A 1 93 ? -8.864 2.002 6.344 1.00 95.25 93 GLY A C 1
ATOM 740 O O . GLY A 1 93 ? -7.763 1.444 6.274 1.00 95.25 93 GLY A O 1
ATOM 741 N N . ILE A 1 94 ? -8.978 3.315 6.583 1.00 94.75 94 ILE A N 1
ATOM 742 C CA . ILE A 1 94 ? -7.822 4.236 6.642 1.00 94.75 94 ILE A CA 1
ATOM 743 C C . ILE A 1 94 ? -6.773 3.827 7.690 1.00 94.75 94 ILE A C 1
ATOM 745 O O . ILE A 1 94 ? -5.576 4.035 7.502 1.00 94.75 94 ILE A O 1
ATOM 749 N N . GLU A 1 95 ? -7.205 3.179 8.775 1.00 94.44 95 GLU A N 1
ATOM 750 C CA . GLU A 1 95 ? -6.341 2.687 9.853 1.00 94.44 95 GLU A CA 1
ATOM 751 C C . GLU A 1 95 ? -5.557 1.422 9.492 1.00 94.44 95 GLU A C 1
ATOM 753 O O . GLU A 1 95 ? -4.683 1.037 10.272 1.00 94.44 95 GLU A O 1
ATOM 758 N N . ASN A 1 96 ? -5.817 0.772 8.349 1.00 95.31 96 ASN A N 1
ATOM 759 C CA . ASN A 1 96 ? -5.265 -0.544 7.995 1.00 95.31 96 ASN A CA 1
ATOM 760 C C . ASN A 1 96 ? -4.311 -0.543 6.795 1.00 95.31 96 ASN A C 1
ATOM 762 O O . ASN A 1 96 ? -3.593 -1.526 6.623 1.00 95.31 96 ASN A O 1
ATOM 766 N N . VAL A 1 97 ? -4.241 0.541 6.018 1.00 95.62 97 VAL A N 1
ATOM 767 C CA . VAL A 1 97 ? -3.465 0.598 4.765 1.00 95.62 97 VAL A CA 1
ATOM 768 C C . VAL A 1 97 ? -2.358 1.644 4.843 1.00 95.62 97 VAL A C 1
ATOM 770 O O . VAL A 1 97 ? -2.631 2.782 5.214 1.00 95.62 97 VAL A O 1
ATOM 773 N N . ARG A 1 98 ? -1.116 1.263 4.512 1.00 94.62 98 ARG A N 1
ATOM 774 C CA . ARG A 1 98 ? 0.063 2.151 4.370 1.00 94.62 98 ARG A CA 1
ATOM 775 C C . ARG A 1 98 ? 0.635 2.000 2.964 1.00 94.62 98 ARG A C 1
ATOM 777 O O . ARG A 1 98 ? 0.507 0.942 2.354 1.00 94.62 98 ARG A O 1
ATOM 784 N N . GLY A 1 99 ? 1.334 3.013 2.473 1.00 93.31 99 GLY A N 1
ATOM 785 C CA . GLY A 1 99 ? 1.961 2.978 1.151 1.00 93.31 99 GLY A CA 1
ATOM 786 C C . GLY A 1 99 ? 1.996 4.344 0.486 1.00 93.31 99 GLY A C 1
ATOM 787 O O . GLY A 1 99 ? 1.453 5.308 1.023 1.00 93.31 99 GLY A O 1
ATOM 788 N N . GLY A 1 100 ? 2.618 4.431 -0.692 1.00 90.69 100 GLY A N 1
ATOM 789 C CA . GLY A 1 100 ? 2.762 5.704 -1.408 1.00 90.69 100 GLY A CA 1
ATOM 790 C C . GLY A 1 100 ? 3.375 6.770 -0.498 1.00 90.69 100 GLY A C 1
ATOM 791 O O . GLY A 1 100 ? 4.468 6.570 0.029 1.00 90.69 100 GLY A O 1
ATOM 792 N N . ARG A 1 101 ? 2.641 7.863 -0.260 1.00 90.81 101 ARG A N 1
ATOM 793 C CA . ARG A 1 101 ? 3.030 8.910 0.703 1.00 90.81 101 ARG A CA 1
ATOM 794 C C . ARG A 1 101 ? 2.568 8.690 2.151 1.00 90.81 101 ARG A C 1
ATOM 796 O O . ARG A 1 101 ? 3.047 9.378 3.042 1.00 90.81 101 ARG A O 1
ATOM 803 N N . PHE A 1 102 ? 1.656 7.753 2.403 1.00 93.44 102 PHE A N 1
ATOM 804 C CA . PHE A 1 102 ? 1.108 7.455 3.732 1.00 93.44 102 PHE A CA 1
ATOM 805 C C . PHE A 1 102 ? 1.914 6.333 4.397 1.00 93.44 102 PHE A C 1
ATOM 807 O O . PHE A 1 102 ? 1.493 5.174 4.458 1.00 93.44 102 PHE A O 1
ATOM 814 N N . THR A 1 103 ? 3.137 6.657 4.822 1.00 91.81 103 THR A N 1
ATOM 815 C CA . THR A 1 103 ? 4.132 5.671 5.284 1.00 91.81 103 THR A CA 1
ATOM 816 C C . THR A 1 103 ? 4.435 5.743 6.776 1.00 91.81 103 THR A C 1
ATOM 818 O O . THR A 1 103 ? 5.389 5.113 7.235 1.00 91.81 103 THR A O 1
ATOM 821 N N . SER A 1 104 ? 3.672 6.513 7.550 1.00 91.12 104 SER A N 1
ATOM 822 C CA . SER A 1 104 ? 3.929 6.627 8.982 1.00 91.12 104 SER A CA 1
ATOM 823 C C . SER A 1 104 ? 3.610 5.317 9.713 1.00 91.12 104 SER A C 1
ATOM 825 O O . SER A 1 104 ? 2.527 4.742 9.584 1.00 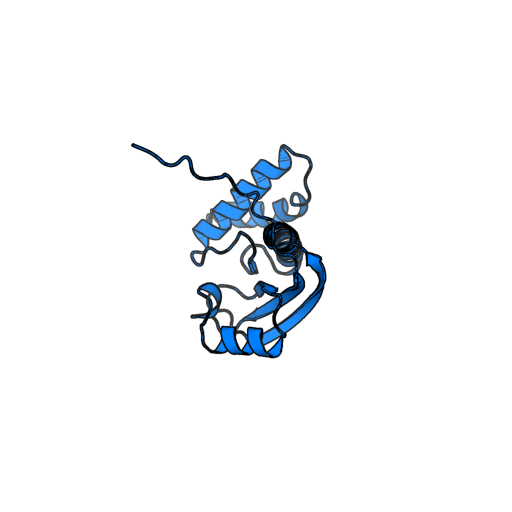91.12 104 SER A O 1
ATOM 827 N N . LEU A 1 105 ? 4.583 4.832 10.491 1.00 88.19 105 LEU A N 1
ATOM 828 C CA . LEU A 1 105 ? 4.409 3.679 11.382 1.00 88.19 105 LEU A CA 1
ATOM 829 C C . LEU A 1 105 ? 3.582 4.043 12.618 1.00 88.19 105 LEU A C 1
ATOM 831 O O . LEU A 1 105 ? 2.889 3.191 13.174 1.00 88.19 105 LEU A O 1
ATOM 835 N N . ASN A 1 106 ? 3.654 5.304 13.052 1.00 90.44 106 ASN A N 1
ATOM 836 C CA . ASN A 1 106 ? 2.836 5.794 14.146 1.00 90.44 106 ASN A CA 1
ATOM 837 C C . ASN A 1 106 ? 1.416 6.030 13.628 1.00 90.44 106 ASN A C 1
ATOM 839 O O . ASN A 1 106 ? 1.190 6.807 12.701 1.00 90.44 106 ASN A O 1
ATOM 843 N N . LYS A 1 107 ? 0.453 5.360 14.258 1.00 90.94 107 LYS A N 1
ATOM 844 C CA . LYS A 1 107 ? -0.950 5.407 13.860 1.00 90.94 107 LYS A CA 1
ATOM 845 C C . LYS A 1 107 ? -1.539 6.821 13.898 1.00 90.94 107 LYS A C 1
ATOM 847 O O . LYS A 1 107 ? -2.262 7.177 12.976 1.00 90.94 107 LYS A O 1
ATOM 852 N N . SER A 1 108 ? -1.238 7.614 14.922 1.00 91.06 108 SER A N 1
ATOM 853 C CA . SER A 1 108 ? -1.780 8.968 15.062 1.00 91.06 108 SER A CA 1
ATOM 854 C C . SER A 1 108 ? -1.237 9.896 13.980 1.00 91.06 108 SER A C 1
ATOM 856 O O . SER A 1 108 ? -2.017 10.591 13.341 1.00 91.06 108 SER A O 1
ATOM 858 N N . TYR A 1 109 ? 0.069 9.844 13.702 1.00 93.19 109 TYR A N 1
ATOM 859 C CA . TYR A 1 109 ? 0.660 10.628 12.610 1.00 93.19 109 TYR A CA 1
ATOM 860 C C . TYR A 1 109 ? 0.125 10.198 11.242 1.00 93.19 109 TYR A C 1
ATOM 862 O O . TYR A 1 109 ? -0.242 11.046 10.443 1.00 93.19 109 TYR A O 1
ATOM 870 N N . HIS A 1 110 ? -0.025 8.891 11.003 1.00 94.25 110 HIS A N 1
ATOM 871 C CA . HIS A 1 110 ? -0.669 8.387 9.784 1.00 94.25 110 HIS A CA 1
ATOM 872 C C . HIS A 1 110 ? -2.088 8.942 9.612 1.00 94.25 110 HIS A C 1
ATOM 874 O O . HIS A 1 110 ? -2.460 9.384 8.529 1.00 94.25 110 HIS A O 1
ATOM 880 N N . LEU A 1 111 ? -2.890 8.936 10.678 1.00 93.38 111 LEU A N 1
ATOM 881 C CA . LEU A 1 111 ? -4.254 9.458 10.632 1.00 93.38 111 LEU A CA 1
ATOM 882 C C . LEU A 1 111 ? -4.293 10.974 10.422 1.00 93.38 111 LEU A C 1
ATOM 884 O O . LEU A 1 111 ? -5.155 11.446 9.688 1.00 93.38 111 LEU A O 1
ATOM 888 N N . GLN A 1 112 ? -3.359 11.722 11.012 1.00 92.31 112 GLN A N 1
ATOM 889 C CA . GLN A 1 112 ? -3.211 13.159 10.769 1.00 92.31 112 GLN A CA 1
ATOM 890 C C . GLN A 1 112 ? -2.825 13.446 9.314 1.00 92.31 112 GLN A C 1
ATOM 892 O O . GLN A 1 112 ? -3.449 14.302 8.688 1.00 92.31 112 GLN A O 1
ATOM 897 N N . ASP A 1 113 ? -1.882 12.687 8.746 1.00 92.06 113 ASP A N 1
ATOM 898 C CA . ASP A 1 113 ? -1.487 12.803 7.340 1.00 92.06 113 ASP A CA 1
ATOM 899 C C . ASP A 1 113 ? -2.685 12.562 6.415 1.00 92.06 113 ASP A C 1
ATOM 901 O O . ASP A 1 113 ? -2.934 13.341 5.493 1.00 92.06 113 ASP A O 1
ATOM 905 N N . VAL A 1 114 ? -3.462 11.502 6.664 1.00 92.19 114 VAL A N 1
ATOM 906 C CA . VAL A 1 114 ? -4.678 11.189 5.895 1.00 92.19 114 VAL A CA 1
ATOM 907 C C . VAL A 1 114 ? -5.743 12.275 6.073 1.00 92.19 114 VAL A C 1
ATOM 909 O O . VAL A 1 114 ? -6.319 12.715 5.081 1.00 92.19 114 VAL A O 1
ATOM 912 N N . ALA A 1 115 ? -5.976 12.757 7.296 1.00 90.00 115 ALA A N 1
ATOM 913 C CA . ALA A 1 115 ? -6.954 13.807 7.581 1.00 90.00 115 ALA A CA 1
ATOM 914 C C . ALA A 1 115 ? -6.624 15.110 6.845 1.00 90.00 115 ALA A C 1
ATOM 916 O O . ALA A 1 115 ? -7.463 15.622 6.108 1.00 90.00 115 ALA A O 1
ATOM 917 N N . TYR A 1 116 ? -5.382 15.586 6.974 1.00 88.81 116 TYR A N 1
ATOM 918 C CA . TYR A 1 116 ? -4.887 16.778 6.282 1.00 88.81 116 TYR A CA 1
ATOM 919 C C . TYR A 1 116 ? -5.079 16.662 4.770 1.00 88.81 116 TYR A C 1
ATOM 921 O O . TYR A 1 116 ? -5.510 17.590 4.094 1.00 88.81 116 TYR A O 1
ATOM 929 N N . SER A 1 117 ? -4.808 15.473 4.244 1.00 87.12 117 SER A N 1
ATOM 930 C CA . SER A 1 117 ? -4.936 15.176 2.827 1.00 87.12 117 SER A CA 1
ATOM 931 C C . SER A 1 117 ? -6.376 15.209 2.336 1.00 87.12 117 SER A C 1
ATOM 933 O O . SER A 1 117 ? -6.635 15.719 1.250 1.00 87.12 117 SER A O 1
ATOM 935 N N . ILE A 1 118 ? -7.300 14.639 3.112 1.00 84.00 118 ILE A N 1
ATOM 936 C CA . ILE A 1 118 ? -8.729 14.653 2.800 1.00 84.00 118 ILE A CA 1
ATOM 937 C C . ILE A 1 118 ? -9.236 16.092 2.837 1.00 84.00 118 ILE A C 1
ATOM 939 O O . ILE A 1 118 ? -9.899 16.522 1.896 1.00 84.00 118 ILE A O 1
ATOM 943 N N . ASP A 1 119 ? -8.896 16.839 3.885 1.00 79.81 119 ASP A N 1
ATOM 944 C CA . ASP A 1 119 ? -9.370 18.207 4.067 1.00 79.81 119 ASP A CA 1
ATOM 945 C C . ASP A 1 119 ? -8.829 19.135 2.962 1.00 79.81 119 ASP A C 1
ATOM 947 O O . ASP A 1 119 ? -9.619 19.845 2.349 1.00 79.81 119 ASP A O 1
ATOM 951 N N . TYR A 1 120 ? -7.558 19.001 2.567 1.00 78.94 120 TYR A N 1
ATOM 952 C CA . TYR A 1 120 ? -7.000 19.712 1.405 1.00 78.94 120 TYR A CA 1
ATOM 953 C C . TYR A 1 120 ? -7.638 19.288 0.068 1.00 78.94 120 TYR A C 1
ATOM 955 O O . TYR A 1 120 ? -7.826 20.098 -0.834 1.00 78.94 120 TYR A O 1
ATOM 963 N N . SER A 1 121 ? -8.006 18.010 -0.093 1.00 69.44 121 SER A N 1
ATOM 964 C CA . SER A 1 121 ? -8.616 17.521 -1.343 1.00 69.44 121 SER A CA 1
ATOM 965 C C . SER A 1 121 ? -10.052 18.001 -1.569 1.00 69.44 121 SER A C 1
ATOM 967 O O . SER A 1 121 ? -10.480 18.082 -2.720 1.00 69.44 121 SER A O 1
ATOM 969 N N . LYS A 1 122 ? -10.782 18.342 -0.496 1.00 62.47 122 LYS A N 1
ATOM 970 C CA . LYS A 1 122 ? -12.125 18.943 -0.577 1.00 62.47 122 LYS A CA 1
ATOM 971 C C . LYS A 1 122 ? -12.092 20.340 -1.193 1.00 62.47 122 LYS A C 1
ATOM 973 O O . LYS A 1 122 ? -13.076 20.760 -1.781 1.00 62.47 122 LYS A O 1
ATOM 978 N N . GLU A 1 123 ? -10.962 21.033 -1.086 1.00 58.25 123 GLU A N 1
ATOM 979 C CA . GLU A 1 123 ? -10.754 22.354 -1.686 1.00 58.25 123 GLU A CA 1
ATOM 980 C C . GLU A 1 123 ? -10.446 22.270 -3.195 1.00 58.25 123 GLU A C 1
ATOM 982 O O . GLU A 1 123 ? -10.428 23.291 -3.878 1.00 58.25 123 GLU A O 1
ATOM 987 N N . LEU A 1 124 ? -10.211 21.059 -3.725 1.00 55.94 124 LEU A N 1
ATOM 988 C CA . LEU A 1 124 ? -9.734 20.803 -5.090 1.00 55.94 124 LEU A CA 1
ATOM 989 C C . LEU A 1 124 ? -10.610 19.808 -5.885 1.00 55.94 124 LEU A C 1
ATOM 991 O O . LEU A 1 124 ? -10.133 19.282 -6.888 1.00 55.94 124 LEU A O 1
ATOM 995 N N . ASP A 1 125 ? -11.837 19.508 -5.434 1.00 52.28 125 ASP A N 1
ATOM 996 C CA . ASP A 1 125 ? -12.775 18.554 -6.068 1.00 52.28 125 ASP A CA 1
ATOM 997 C C . ASP A 1 125 ? -12.138 17.192 -6.423 1.00 52.28 125 ASP A C 1
ATOM 999 O O . ASP A 1 125 ? -12.211 16.700 -7.550 1.00 52.28 125 ASP A O 1
ATOM 1003 N N . ASN A 1 126 ? -11.471 16.564 -5.444 1.00 60.03 126 ASN A N 1
ATOM 1004 C CA . ASN A 1 126 ? -10.671 15.358 -5.672 1.00 60.03 126 ASN A CA 1
ATOM 1005 C C . ASN A 1 126 ? -11.137 14.075 -4.955 1.00 60.03 126 ASN A C 1
ATOM 1007 O O . ASN A 1 126 ? -11.862 14.065 -3.959 1.00 60.03 126 ASN A O 1
ATOM 1011 N N . ASN A 1 127 ? -10.611 12.971 -5.495 1.00 67.00 127 ASN A N 1
ATOM 1012 C CA . ASN A 1 127 ? -10.939 11.546 -5.355 1.00 67.00 127 ASN A CA 1
ATOM 1013 C C . ASN A 1 127 ? -10.836 10.918 -3.939 1.00 67.00 127 ASN A C 1
ATOM 1015 O O . ASN A 1 127 ? -10.682 9.709 -3.833 1.00 67.00 127 ASN A O 1
ATOM 1019 N N . MET A 1 128 ? -10.862 11.689 -2.843 1.00 75.69 128 MET A N 1
ATOM 1020 C CA . MET A 1 128 ? -10.752 11.162 -1.463 1.00 75.69 128 MET A CA 1
ATOM 1021 C C . MET A 1 128 ? -11.953 11.469 -0.565 1.00 75.69 128 MET A C 1
ATOM 1023 O O . MET A 1 128 ? -12.009 10.979 0.564 1.00 75.69 128 MET A O 1
ATOM 1027 N N . ALA A 1 129 ? -12.929 12.248 -1.041 1.00 76.12 129 ALA A N 1
ATOM 1028 C CA . ALA A 1 129 ? -14.101 12.632 -0.251 1.00 76.12 129 ALA A CA 1
ATOM 1029 C C . ALA A 1 129 ? -14.875 11.420 0.305 1.00 76.12 129 ALA A C 1
ATOM 1031 O O . ALA A 1 129 ? -15.406 11.479 1.414 1.00 76.12 129 ALA A O 1
ATOM 1032 N N . PHE A 1 130 ? -14.865 10.290 -0.410 1.00 82.56 130 PHE A N 1
ATOM 1033 C CA . PHE A 1 130 ? -15.521 9.053 0.018 1.00 82.56 130 PHE A CA 1
ATOM 1034 C C . PHE A 1 130 ? -14.928 8.445 1.306 1.00 82.56 130 PHE A C 1
ATOM 1036 O O . PHE A 1 130 ? -15.578 7.625 1.952 1.00 82.56 130 PHE A O 1
ATOM 1043 N N . LEU A 1 131 ? -13.721 8.853 1.720 1.00 84.81 131 LEU A N 1
ATOM 1044 C CA . LEU A 1 131 ? -13.104 8.436 2.984 1.00 84.81 131 LEU A CA 1
ATOM 1045 C C . LEU A 1 131 ? -13.591 9.255 4.194 1.00 84.81 131 LEU A C 1
ATOM 1047 O O . LEU A 1 131 ? -13.358 8.850 5.336 1.00 84.81 131 LEU A O 1
ATOM 1051 N N . ALA A 1 132 ? -14.280 10.383 3.981 1.00 83.81 132 ALA A N 1
ATOM 1052 C CA . ALA A 1 132 ? -14.713 11.280 5.056 1.00 83.81 132 ALA A CA 1
ATOM 1053 C C . ALA A 1 132 ? -15.571 10.598 6.146 1.00 83.81 132 ALA A C 1
ATOM 1055 O O . ALA A 1 132 ? -15.285 10.825 7.326 1.00 83.81 132 ALA A O 1
ATOM 1056 N N . PRO A 1 133 ? -16.527 9.697 5.829 1.00 87.62 133 PRO A N 1
ATOM 1057 C CA . PRO A 1 133 ? -17.299 9.000 6.859 1.00 87.62 133 PRO A CA 1
ATOM 1058 C C . PRO A 1 133 ? -16.431 8.149 7.799 1.00 87.62 133 PRO A C 1
ATOM 1060 O O . PRO A 1 133 ? -16.702 8.056 8.999 1.00 87.62 133 PRO A O 1
ATOM 1063 N N . GLN A 1 134 ? -15.356 7.542 7.279 1.00 88.69 134 GLN A N 1
ATOM 1064 C CA . GLN A 1 134 ? -14.413 6.790 8.110 1.00 88.69 134 GLN A CA 1
ATOM 1065 C C . GLN A 1 134 ? -13.652 7.725 9.057 1.00 88.69 134 GLN A C 1
ATOM 1067 O O . GLN A 1 134 ? -13.502 7.419 10.241 1.00 88.69 134 GLN A O 1
ATOM 1072 N N . LEU A 1 135 ? -13.207 8.877 8.547 1.00 86.25 135 LEU A N 1
ATOM 1073 C CA . LEU A 1 135 ? -12.478 9.874 9.324 1.00 86.25 135 LEU A CA 1
ATOM 1074 C C . LEU A 1 135 ? -13.331 10.441 10.469 1.00 86.25 135 LEU A C 1
ATOM 1076 O O . LEU A 1 135 ? -12.863 10.533 11.603 1.00 86.25 135 LEU A O 1
ATOM 1080 N N . GLU A 1 136 ? -14.597 10.763 10.206 1.00 88.25 136 GLU A N 1
ATOM 1081 C CA . GLU A 1 136 ? -15.532 11.252 11.226 1.00 88.25 136 GLU A CA 1
ATOM 1082 C C . GLU A 1 136 ? -15.760 10.239 12.348 1.00 88.25 136 GLU A C 1
ATOM 1084 O O . GLU A 1 136 ? -15.792 10.606 13.525 1.00 88.25 136 GLU A O 1
ATOM 1089 N N . LYS A 1 137 ? -15.880 8.952 12.004 1.00 88.50 137 LYS A N 1
ATOM 1090 C CA . LYS A 1 137 ? -16.001 7.878 12.995 1.00 88.50 137 LYS A CA 1
ATOM 1091 C C . LYS A 1 137 ? -14.785 7.836 13.922 1.00 88.50 137 LYS A C 1
ATOM 1093 O O . LYS A 1 137 ? -14.948 7.627 15.121 1.00 88.50 137 LYS A O 1
ATOM 1098 N N . ILE A 1 138 ? -13.587 8.054 13.386 1.00 87.44 138 ILE A N 1
ATOM 1099 C CA . ILE A 1 138 ? -12.340 8.045 14.160 1.00 87.44 138 ILE A CA 1
ATOM 1100 C C . ILE A 1 138 ? -12.226 9.306 15.033 1.00 87.44 138 ILE A C 1
ATOM 1102 O O . ILE A 1 138 ? -11.874 9.185 16.207 1.00 87.44 138 ILE A O 1
ATOM 1106 N N . ARG A 1 139 ? -12.609 10.488 14.524 1.00 87.69 139 ARG A N 1
ATOM 1107 C CA . ARG A 1 139 ? -12.690 11.736 15.314 1.00 87.69 139 ARG A CA 1
ATOM 1108 C C . ARG A 1 139 ? -13.625 11.583 16.519 1.00 87.69 139 ARG A C 1
ATOM 1110 O O . ARG A 1 139 ? -13.255 11.899 17.644 1.00 87.69 139 ARG A O 1
ATOM 1117 N N . LYS A 1 140 ? -14.812 10.995 16.322 1.00 88.00 140 LYS A N 1
ATOM 1118 C CA . LYS A 1 140 ? -15.781 10.730 17.410 1.00 88.00 140 LYS A CA 1
ATOM 1119 C C . LYS A 1 140 ? -15.260 9.765 18.481 1.00 88.00 140 LYS A C 1
ATOM 1121 O O . LYS A 1 140 ? -15.766 9.767 19.596 1.00 88.00 140 LYS A O 1
ATOM 1126 N N . GLN A 1 141 ? -14.261 8.946 18.157 1.00 86.06 141 GLN A N 1
ATOM 1127 C CA . GLN A 1 141 ? -13.597 8.050 19.108 1.00 86.06 141 GLN A CA 1
ATOM 1128 C C . GLN A 1 141 ? -12.460 8.735 19.888 1.00 86.06 141 GLN A C 1
ATOM 1130 O O . GLN A 1 141 ? -11.797 8.064 20.675 1.00 86.06 141 GLN A O 1
ATOM 1135 N N . GLY A 1 142 ? -12.192 10.028 19.656 1.00 81.38 142 GLY A N 1
ATOM 1136 C CA . GLY A 1 142 ? -11.099 10.764 20.302 1.00 81.38 142 GLY A CA 1
ATOM 1137 C C . GLY A 1 142 ? -9.707 10.270 19.899 1.00 81.38 142 GLY A C 1
ATOM 1138 O O . GLY A 1 142 ? -8.766 10.349 20.684 1.00 81.38 142 GLY A O 1
ATOM 1139 N N . ARG A 1 143 ? -9.579 9.680 18.703 1.00 74.19 143 ARG A N 1
ATOM 1140 C CA . ARG A 1 143 ? -8.328 9.074 18.208 1.00 74.19 143 ARG A CA 1
ATOM 1141 C C . ARG A 1 143 ? -7.480 10.005 17.345 1.00 74.19 143 ARG A C 1
ATOM 1143 O O . ARG A 1 143 ? -6.323 9.680 17.080 1.00 74.19 143 ARG A O 1
ATOM 1150 N N . ILE A 1 144 ? -8.077 11.111 16.917 1.00 71.62 144 ILE A N 1
ATOM 1151 C CA . ILE A 1 144 ? -7.509 12.272 16.225 1.00 71.62 144 ILE A CA 1
ATOM 1152 C C . ILE A 1 144 ? -8.424 13.464 16.469 1.00 71.62 144 ILE A C 1
ATOM 1154 O O . ILE A 1 144 ? -9.641 13.226 16.658 1.00 71.62 144 ILE A O 1
#

pLDDT: mean 85.19, std 13.99, range [38.09, 98.0]

Organism: NCBI:txid1834189